Protein AF-A0A830FRR2-F1 (afdb_monomer_lite)

Radius of gyration: 18.38 Å; chains: 1; bounding box: 42×31×50 Å

Foldseek 3Di:
DVVPQAAEEEFEELVCLVDPNVVVVVVCVVVVVHNHYFYDPNNVLSNVLCVPDNKDFAAQPDDPVVCVVVQWDDDRRITDRNVSVVVSVVDDDPDDDCLVVLLVVLLPRPAYAYEAEFFDDRVPSQLVSQVVVQHHQHYDYHYPADPDPPGPRRDDPCPSRVRHDHPDDDD

pLDDT: mean 77.35, std 15.7, range [27.44, 94.94]

Sequence (171 aa):
MQDADATIYLTCTSNMISSGQREVVAYLVREGYVDVLITTAGMLAEDVIKTAKPFKTGELDADEAALREQGINRLENLFVPSDRYVWLGAIPLGLLHDFDSLIEDGMLADTIGLIAIGGGVPRHPPFMTNLFRGGADYIISISTGMEGDGSLSGAPRTRQYRGGKPKTMNG

InterPro domains:
  IPR002773 Deoxyhypusine synthase [PF01916] (2-87)
  IPR002773 Deoxyhypusine synthase [PF01916] (94-157)
  IPR002773 Deoxyhypusine synthase [PTHR11703] (4-86)
  IPR029035 DHS-like NAD/FAD-binding domain superfamily [SSF52467] (4-160)
  IPR036982 Deoxyhypusine synthase superfamily [G3DSA:3.40.910.10] (1-91)
  IPR036982 Deoxyhypusine synthase superfamily [G3DSA:3.40.910.10] (92-169)

Secondary structure (DSSP, 8-state):
-GGG-EEEEEEE-THHHHTTTHHHHHHHHHTTS-SEEEE-HHHHHHHHHHHHS--EE--TT--HHHHHHTTEEEETTEEEETHHHHHHHTS-----S-HHHHHHHHHH-SEEEEEEES-SGGGHHHHHHTGGGTS-SEEEEE--PPTTSS-TTT--TTTTTTTS-------

Organism: Haloarcula argentinensis (NCBI:txid43776)

Structure (mmCIF, N/CA/C/O backbone):
data_AF-A0A830FRR2-F1
#
_entry.id   AF-A0A830FRR2-F1
#
loop_
_atom_site.group_PDB
_atom_site.id
_atom_site.type_symbol
_atom_site.label_atom_id
_atom_site.label_alt_id
_atom_site.label_comp_id
_atom_site.label_asym_id
_atom_site.label_entity_id
_atom_site.label_seq_id
_atom_site.pdbx_PDB_ins_code
_atom_site.Cartn_x
_atom_site.Cartn_y
_atom_site.Cartn_z
_atom_site.occupancy
_atom_site.B_iso_or_equiv
_atom_site.auth_seq_id
_atom_site.auth_comp_id
_atom_site.auth_asym_id
_atom_site.auth_atom_id
_atom_site.pdbx_PDB_model_num
ATOM 1 N N . MET A 1 1 ? -14.778 -8.253 15.202 1.00 49.69 1 MET A N 1
ATOM 2 C CA . MET A 1 1 ? -14.334 -6.860 14.953 1.00 49.69 1 MET A CA 1
ATOM 3 C C . MET A 1 1 ? -15.474 -6.021 14.385 1.00 49.69 1 MET A C 1
ATOM 5 O O . MET A 1 1 ? -15.674 -4.942 14.910 1.00 49.69 1 MET A O 1
ATOM 9 N N . GLN A 1 2 ? -16.266 -6.527 13.425 1.00 52.91 2 GLN A N 1
ATOM 10 C CA . GLN A 1 2 ? -17.482 -5.843 12.937 1.00 52.91 2 GLN A CA 1
ATOM 11 C C . GLN A 1 2 ? -18.641 -5.780 13.954 1.00 52.91 2 GLN A C 1
ATOM 13 O O . GLN A 1 2 ? -19.465 -4.882 13.870 1.00 52.91 2 GLN A O 1
ATOM 18 N N . ASP A 1 3 ? -18.673 -6.656 14.964 1.00 52.84 3 ASP A N 1
ATOM 19 C CA . ASP A 1 3 ? -19.738 -6.662 15.989 1.00 52.84 3 ASP A CA 1
ATOM 20 C C . ASP A 1 3 ? -19.687 -5.486 16.992 1.00 52.84 3 ASP A C 1
ATOM 22 O O . ASP A 1 3 ? -20.476 -5.455 17.932 1.00 52.84 3 ASP A O 1
ATOM 26 N N . ALA A 1 4 ? -18.744 -4.547 16.844 1.00 59.88 4 ALA A N 1
ATOM 27 C CA . ALA A 1 4 ? -18.478 -3.487 17.823 1.00 59.88 4 ALA A CA 1
ATOM 28 C C . ALA A 1 4 ? -18.801 -2.058 17.344 1.00 59.88 4 ALA A C 1
ATOM 30 O O . ALA A 1 4 ? -18.435 -1.128 18.053 1.00 59.88 4 ALA A O 1
ATOM 31 N N . ASP A 1 5 ? -19.449 -1.879 16.184 1.00 76.81 5 ASP A N 1
ATOM 32 C CA . ASP A 1 5 ? -19.677 -0.551 15.572 1.00 76.81 5 ASP A CA 1
ATOM 33 C C . ASP A 1 5 ? -18.381 0.287 15.536 1.00 76.81 5 ASP A C 1
ATOM 35 O O . ASP A 1 5 ? -18.266 1.376 16.099 1.00 76.81 5 ASP A O 1
ATOM 39 N N . ALA A 1 6 ? -17.328 -0.323 14.983 1.00 84.31 6 ALA A N 1
ATOM 40 C CA . ALA A 1 6 ? -15.984 0.234 14.980 1.00 84.31 6 ALA A CA 1
ATOM 41 C C . ALA A 1 6 ? -15.591 0.706 13.584 1.00 84.31 6 ALA A C 1
ATOM 43 O O . ALA A 1 6 ? -15.690 -0.064 12.632 1.00 84.31 6 ALA A O 1
ATOM 44 N N . THR A 1 7 ? -15.051 1.920 13.496 1.00 87.81 7 THR A N 1
ATOM 45 C CA . THR A 1 7 ? -14.428 2.454 12.285 1.00 87.81 7 THR A CA 1
ATOM 46 C C . THR A 1 7 ? -13.031 1.860 12.119 1.00 87.81 7 THR A C 1
ATOM 48 O O . THR A 1 7 ? -12.152 2.009 12.977 1.00 87.81 7 THR A O 1
ATOM 51 N N . ILE A 1 8 ? -12.812 1.170 11.005 1.00 89.62 8 ILE A N 1
ATOM 52 C CA . ILE A 1 8 ? -11.592 0.440 10.687 1.00 89.62 8 ILE A CA 1
ATOM 53 C C . ILE A 1 8 ? -10.728 1.240 9.712 1.00 89.62 8 ILE A C 1
ATOM 55 O O . ILE A 1 8 ? -11.049 1.419 8.537 1.00 89.62 8 ILE A O 1
ATOM 59 N N . TYR A 1 9 ? -9.565 1.653 10.209 1.00 90.38 9 TYR A N 1
ATOM 60 C CA . TYR A 1 9 ? -8.501 2.281 9.440 1.00 90.38 9 TYR A CA 1
ATOM 61 C C . TYR A 1 9 ? -7.523 1.214 8.950 1.00 90.38 9 TYR A C 1
ATOM 63 O O . TYR A 1 9 ? -6.876 0.539 9.755 1.00 90.38 9 TYR A O 1
ATOM 71 N N . LEU A 1 10 ? -7.341 1.110 7.636 1.00 91.69 10 LEU A N 1
ATOM 72 C CA . LEU A 1 10 ? -6.240 0.375 7.024 1.00 91.69 10 LEU A CA 1
ATOM 73 C C . LEU A 1 10 ? -5.191 1.362 6.522 1.00 91.69 10 LEU A C 1
ATOM 75 O O . LEU A 1 10 ? -5.477 2.252 5.723 1.00 91.69 10 LEU A O 1
ATOM 79 N N . THR A 1 11 ? -3.948 1.173 6.954 1.00 91.56 11 THR A N 1
ATOM 80 C CA . THR A 1 11 ? -2.808 1.918 6.423 1.00 91.56 11 THR A CA 1
ATOM 81 C C . THR A 1 11 ? -1.779 0.974 5.842 1.00 91.56 11 THR A C 1
ATOM 83 O O . THR A 1 11 ? -1.409 -0.019 6.471 1.00 91.56 11 THR A O 1
ATOM 86 N N . CYS A 1 12 ? -1.318 1.265 4.629 1.00 90.75 12 CYS A N 1
ATOM 87 C CA . CYS A 1 12 ? -0.326 0.432 3.962 1.00 90.75 12 CYS A CA 1
ATOM 88 C C . CYS A 1 12 ? 0.608 1.225 3.050 1.00 90.75 12 CYS A C 1
ATOM 90 O O . CYS A 1 12 ? 0.231 2.238 2.458 1.00 90.75 12 CYS A O 1
ATOM 92 N N . THR A 1 13 ? 1.848 0.755 2.933 1.00 91.00 13 THR A N 1
ATOM 93 C CA . THR A 1 13 ? 2.855 1.287 2.006 1.00 91.00 13 THR A CA 1
ATOM 94 C C . THR A 1 13 ? 2.641 0.785 0.572 1.00 91.00 13 THR A C 1
ATOM 96 O O . THR A 1 13 ? 2.042 -0.268 0.357 1.00 91.00 13 THR A O 1
ATOM 99 N N . SER A 1 14 ? 3.156 1.520 -0.424 1.00 86.31 14 SER A N 1
ATOM 100 C CA . SER A 1 14 ? 2.944 1.224 -1.856 1.00 86.31 14 SER A CA 1
ATOM 101 C C . SER A 1 14 ? 3.385 -0.168 -2.291 1.00 86.31 14 SER A C 1
ATOM 103 O O . SER A 1 14 ? 2.718 -0.784 -3.119 1.00 86.31 14 SER A O 1
ATOM 105 N N . ASN A 1 15 ? 4.433 -0.713 -1.671 1.00 87.38 15 ASN A N 1
ATOM 106 C CA . ASN A 1 15 ? 4.916 -2.067 -1.943 1.00 87.38 15 ASN A CA 1
ATOM 107 C C . ASN A 1 15 ? 3.860 -3.168 -1.704 1.00 87.38 15 ASN A C 1
ATOM 109 O O . ASN A 1 15 ? 3.980 -4.253 -2.274 1.00 87.38 15 ASN A O 1
ATOM 113 N N . MET A 1 16 ? 2.807 -2.919 -0.915 1.00 90.31 16 MET A N 1
ATOM 114 C CA . MET A 1 16 ? 1.687 -3.861 -0.776 1.00 90.31 16 MET A CA 1
ATOM 115 C C . MET A 1 16 ? 0.904 -4.017 -2.085 1.00 90.31 16 MET A C 1
ATOM 117 O O . MET A 1 16 ? 0.488 -5.125 -2.412 1.00 90.31 16 MET A O 1
ATOM 121 N N . ILE A 1 17 ? 0.776 -2.947 -2.875 1.00 88.06 17 ILE A N 1
ATOM 122 C CA . ILE A 1 17 ? 0.162 -3.019 -4.203 1.00 88.06 17 ILE A CA 1
ATOM 123 C C . ILE A 1 17 ? 1.158 -3.432 -5.267 1.00 88.06 17 ILE A C 1
ATOM 125 O O . ILE A 1 17 ? 0.763 -4.161 -6.172 1.00 88.06 17 ILE A O 1
ATOM 129 N N . SER A 1 18 ? 2.434 -3.043 -5.172 1.00 83.50 18 SER A N 1
ATOM 130 C CA . SER A 1 18 ? 3.464 -3.532 -6.100 1.00 83.50 18 SER A CA 1
ATOM 131 C C . SER A 1 18 ? 3.552 -5.059 -6.053 1.00 83.50 18 SER A C 1
ATOM 133 O O . SER A 1 18 ? 3.595 -5.712 -7.098 1.00 83.50 18 SER A O 1
ATOM 135 N N . SER A 1 19 ? 3.508 -5.629 -4.847 1.00 82.69 19 SER A N 1
ATOM 136 C CA . SER A 1 19 ? 3.523 -7.073 -4.596 1.00 82.69 19 SER A CA 1
ATOM 137 C C . SER A 1 19 ? 2.162 -7.745 -4.857 1.00 82.69 19 SER A C 1
ATOM 139 O O . SER A 1 19 ? 1.242 -7.149 -5.417 1.00 82.69 19 SER A O 1
ATOM 141 N N . GLY A 1 20 ? 2.040 -9.022 -4.485 1.00 81.62 20 GLY A N 1
ATOM 142 C CA . GLY A 1 20 ? 0.816 -9.818 -4.639 1.00 81.62 20 GLY A CA 1
ATOM 143 C C . GLY A 1 20 ? -0.232 -9.617 -3.539 1.00 81.62 20 GLY A C 1
ATOM 144 O O . GLY A 1 20 ? -1.117 -10.452 -3.408 1.00 81.62 20 GLY A O 1
ATOM 145 N N . GLN A 1 21 ? -0.117 -8.572 -2.709 1.00 91.12 21 GLN A N 1
ATOM 146 C CA . GLN A 1 21 ? -1.101 -8.279 -1.653 1.00 91.12 21 GLN A CA 1
ATOM 147 C C . GLN A 1 21 ? -2.220 -7.340 -2.127 1.00 91.12 21 GLN A C 1
ATOM 149 O O . GLN A 1 21 ? -3.166 -7.080 -1.382 1.00 91.12 21 GLN A O 1
ATOM 154 N N . ARG A 1 22 ? -2.148 -6.859 -3.375 1.00 91.31 22 ARG A N 1
ATOM 155 C CA . ARG A 1 22 ? -3.143 -5.968 -3.980 1.00 91.31 22 ARG A CA 1
ATOM 156 C C . ARG A 1 22 ? -4.558 -6.521 -3.879 1.00 91.31 22 ARG A C 1
ATOM 158 O O . ARG A 1 22 ? -5.468 -5.806 -3.482 1.00 91.31 22 ARG A O 1
ATOM 165 N N . GLU A 1 23 ? -4.736 -7.786 -4.217 1.00 91.88 23 GLU A N 1
ATOM 166 C CA . GLU A 1 23 ? -6.035 -8.445 -4.284 1.00 91.88 23 GLU A CA 1
ATOM 167 C C . GLU A 1 23 ? -6.646 -8.623 -2.889 1.00 91.88 23 GLU A C 1
ATOM 169 O O . GLU A 1 23 ? -7.862 -8.535 -2.739 1.00 91.88 23 GLU A O 1
ATOM 174 N N . VAL A 1 24 ? -5.812 -8.791 -1.857 1.00 93.69 24 VAL A N 1
ATOM 175 C CA . VAL A 1 24 ? -6.258 -8.832 -0.457 1.00 93.69 24 VAL A CA 1
ATOM 176 C C . VAL A 1 24 ? -6.768 -7.461 -0.027 1.00 93.69 24 VAL A C 1
ATOM 178 O O . VAL A 1 24 ? -7.862 -7.359 0.520 1.00 93.69 24 VAL A O 1
ATOM 181 N N . VAL A 1 25 ? -6.012 -6.396 -0.311 1.00 92.94 25 VAL A N 1
ATOM 182 C CA . VAL A 1 25 ? -6.433 -5.023 0.007 1.00 92.94 25 VAL A CA 1
ATOM 183 C C . VAL A 1 25 ? -7.714 -4.662 -0.749 1.00 92.94 25 VAL A C 1
ATOM 185 O O . VAL A 1 25 ? -8.661 -4.168 -0.141 1.00 92.94 25 VAL A O 1
ATOM 188 N N . ALA A 1 26 ? -7.782 -4.972 -2.046 1.00 91.50 26 ALA A N 1
ATOM 189 C CA . ALA A 1 26 ? -8.970 -4.743 -2.862 1.00 91.50 26 ALA A CA 1
ATOM 190 C C . ALA A 1 26 ? -10.191 -5.502 -2.324 1.00 91.50 26 ALA A C 1
ATOM 192 O O . ALA A 1 26 ? -11.278 -4.936 -2.270 1.00 91.50 26 ALA A O 1
ATOM 193 N N . TYR A 1 27 ? -10.015 -6.752 -1.885 1.00 94.69 27 TYR A N 1
ATOM 194 C CA . TYR A 1 27 ? -11.076 -7.531 -1.250 1.00 94.69 27 TYR A CA 1
ATOM 195 C C . TYR A 1 27 ? -11.565 -6.872 0.046 1.00 94.69 27 TYR A C 1
ATOM 197 O O . TYR A 1 27 ? -12.763 -6.666 0.208 1.00 94.69 27 TYR A O 1
ATOM 205 N N . LEU A 1 28 ? -10.650 -6.484 0.941 1.00 93.50 28 LEU A N 1
ATOM 206 C CA . LEU A 1 28 ? -11.005 -5.851 2.214 1.00 93.50 28 LEU A CA 1
ATOM 207 C C . LEU A 1 28 ? -11.813 -4.562 2.020 1.00 93.50 28 LEU A C 1
ATOM 209 O O . LEU A 1 28 ? -12.800 -4.349 2.719 1.00 93.50 28 LEU A O 1
ATOM 213 N N . VAL A 1 29 ? -11.416 -3.734 1.052 1.00 91.88 29 VAL A N 1
ATOM 214 C CA . VAL A 1 29 ? -12.133 -2.499 0.712 1.00 91.88 29 VAL A CA 1
ATOM 215 C C . VAL A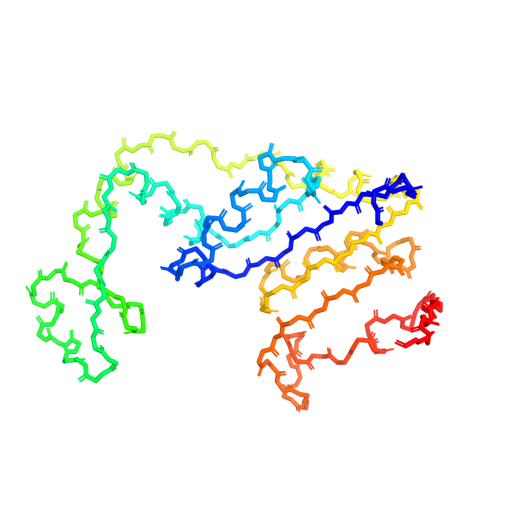 1 29 ? -13.486 -2.813 0.072 1.00 91.88 29 VAL A C 1
ATOM 217 O O . VAL A 1 29 ? -14.505 -2.271 0.488 1.00 91.88 29 VAL A O 1
ATOM 220 N N . ARG A 1 30 ? -13.523 -3.711 -0.920 1.00 92.12 30 ARG A N 1
ATOM 221 C CA . ARG A 1 30 ? -14.745 -4.024 -1.677 1.00 92.12 30 ARG A CA 1
ATOM 222 C C . ARG A 1 30 ? -15.845 -4.627 -0.806 1.00 92.12 30 ARG A C 1
ATOM 224 O O . ARG A 1 30 ? -17.013 -4.333 -1.030 1.00 92.12 30 ARG A O 1
ATOM 231 N N . GLU A 1 31 ? -15.477 -5.465 0.157 1.00 94.94 31 GLU A N 1
ATOM 232 C CA . GLU A 1 31 ? -16.428 -6.114 1.066 1.00 94.94 31 GLU A CA 1
ATOM 233 C C . GLU A 1 31 ? -16.784 -5.255 2.295 1.00 94.94 31 GLU A C 1
ATOM 235 O O . GLU A 1 31 ? -17.519 -5.717 3.165 1.00 94.94 31 GLU A O 1
ATOM 240 N N . GLY A 1 32 ? -16.272 -4.022 2.398 1.00 89.88 32 GLY A N 1
ATOM 241 C CA . GLY A 1 32 ? -16.581 -3.128 3.520 1.00 89.88 32 GLY A CA 1
ATOM 242 C C . GLY A 1 32 ? -15.967 -3.569 4.853 1.00 89.88 32 GLY A C 1
ATOM 243 O O . GLY A 1 32 ? -16.529 -3.316 5.914 1.00 89.88 32 GLY A O 1
ATOM 244 N N . TYR A 1 33 ? -14.819 -4.256 4.824 1.00 91.50 33 TYR A N 1
ATOM 245 C CA . TYR A 1 33 ? -14.044 -4.556 6.037 1.00 91.50 33 TYR A CA 1
ATOM 246 C C . TYR A 1 33 ? -13.149 -3.387 6.477 1.00 91.50 33 TYR A C 1
ATOM 248 O O . TYR A 1 33 ? -12.556 -3.445 7.554 1.00 91.50 33 TYR A O 1
ATOM 256 N N . VAL A 1 34 ? -13.008 -2.368 5.629 1.00 91.25 34 VAL A N 1
ATOM 257 C CA . VAL A 1 34 ? -12.196 -1.170 5.847 1.00 91.25 34 VAL A CA 1
ATOM 258 C C . VAL A 1 34 ? -13.050 0.045 5.525 1.00 91.25 34 VAL A C 1
ATOM 260 O O . VAL A 1 34 ? -13.538 0.160 4.403 1.00 91.25 34 VAL A O 1
ATOM 263 N N . ASP A 1 35 ? -13.169 0.957 6.485 1.00 88.56 35 ASP A N 1
ATOM 264 C CA . ASP A 1 35 ? -13.907 2.212 6.323 1.00 88.56 35 ASP A CA 1
ATOM 265 C C . ASP A 1 35 ? -13.001 3.315 5.773 1.00 88.56 35 ASP A C 1
ATOM 267 O O . ASP A 1 35 ? -13.417 4.139 4.962 1.00 88.56 35 ASP A O 1
ATOM 271 N N . VAL A 1 36 ? -11.729 3.310 6.185 1.00 88.12 36 VAL A N 1
ATOM 272 C CA . VAL A 1 36 ? -10.757 4.338 5.815 1.00 88.12 36 VAL A CA 1
ATOM 273 C C . VAL A 1 36 ? -9.450 3.705 5.349 1.00 88.12 36 VAL A C 1
ATOM 275 O O . VAL A 1 36 ? -8.805 2.963 6.091 1.00 88.12 36 VAL A O 1
ATOM 278 N N . LEU A 1 37 ? -9.012 4.050 4.136 1.00 88.31 37 LEU A N 1
ATOM 279 C CA . LEU A 1 37 ? -7.735 3.619 3.567 1.00 88.31 37 LEU A CA 1
ATOM 280 C C . LEU A 1 37 ? -6.766 4.799 3.449 1.00 88.31 37 LEU A C 1
ATOM 282 O O . LEU A 1 37 ? -7.022 5.754 2.721 1.00 88.31 37 LEU A O 1
ATOM 286 N N . ILE A 1 38 ? -5.616 4.708 4.117 1.00 88.12 38 ILE A N 1
ATOM 287 C CA . ILE A 1 38 ? -4.555 5.722 4.048 1.00 88.12 38 ILE A CA 1
ATOM 288 C C . ILE A 1 38 ? -3.303 5.083 3.457 1.00 88.12 38 ILE A C 1
ATOM 290 O O . ILE A 1 38 ? -2.783 4.088 3.963 1.00 88.12 38 ILE A O 1
ATOM 294 N N . THR A 1 39 ? -2.782 5.664 2.382 1.00 88.75 39 THR A N 1
ATOM 295 C CA . THR A 1 39 ? -1.620 5.122 1.674 1.00 88.75 39 THR A CA 1
ATOM 296 C C . THR A 1 39 ? -0.782 6.219 1.012 1.00 88.75 39 THR A C 1
ATOM 298 O O . THR A 1 39 ? -1.063 7.406 1.159 1.00 88.75 39 THR A O 1
ATOM 301 N N . THR A 1 40 ? 0.302 5.842 0.332 1.00 85.50 40 THR A N 1
ATOM 302 C CA . THR A 1 40 ? 1.135 6.756 -0.455 1.00 85.50 40 THR A CA 1
ATOM 303 C C . THR A 1 40 ? 0.630 6.861 -1.892 1.00 85.50 40 THR A C 1
ATOM 305 O O . THR A 1 40 ? 0.003 5.944 -2.416 1.00 85.50 40 THR A O 1
ATOM 308 N N . ALA A 1 41 ? 0.981 7.948 -2.585 1.00 81.56 41 ALA A N 1
ATOM 309 C CA . ALA A 1 41 ? 0.614 8.142 -3.992 1.00 81.56 41 ALA A CA 1
ATOM 310 C C . ALA A 1 41 ? 1.056 6.981 -4.909 1.00 81.56 41 ALA A C 1
ATOM 312 O O . ALA A 1 41 ? 0.372 6.671 -5.882 1.00 81.56 41 ALA A O 1
ATOM 313 N N . GLY A 1 42 ? 2.165 6.305 -4.576 1.00 79.19 42 GLY A N 1
ATOM 314 C CA . GLY A 1 42 ? 2.648 5.138 -5.319 1.00 79.19 42 GLY A CA 1
ATOM 315 C C . GLY A 1 42 ? 1.642 3.986 -5.346 1.00 79.19 42 GLY A C 1
ATOM 316 O O . GLY A 1 42 ? 1.436 3.393 -6.396 1.00 79.19 42 GLY A O 1
ATOM 317 N N . MET A 1 43 ? 0.947 3.723 -4.232 1.00 85.94 43 MET A N 1
ATOM 318 C CA . MET A 1 43 ? -0.083 2.682 -4.168 1.00 85.94 43 MET A CA 1
ATOM 319 C C . MET A 1 43 ? -1.201 2.941 -5.180 1.00 85.94 43 MET A C 1
ATOM 321 O O . MET A 1 43 ? -1.566 2.043 -5.933 1.00 85.94 43 MET A O 1
ATOM 325 N N . LEU A 1 44 ? -1.717 4.170 -5.214 1.00 83.31 44 LEU A N 1
ATOM 326 C CA . LEU A 1 44 ? -2.790 4.537 -6.130 1.00 83.31 44 LEU A CA 1
ATOM 327 C C . LEU A 1 44 ? -2.330 4.470 -7.590 1.00 83.31 44 LEU A C 1
ATOM 329 O O . LEU A 1 44 ? -3.012 3.887 -8.428 1.00 83.31 44 LEU A O 1
ATOM 333 N N . ALA A 1 45 ? -1.160 5.039 -7.891 1.00 81.94 45 ALA A N 1
ATOM 334 C CA . ALA A 1 45 ? -0.593 5.018 -9.234 1.00 81.94 45 ALA A CA 1
ATOM 335 C C . ALA A 1 45 ? -0.428 3.583 -9.754 1.00 81.94 45 ALA A C 1
ATOM 337 O O . ALA A 1 45 ? -0.830 3.268 -10.874 1.00 81.94 45 ALA A O 1
ATOM 338 N N . GLU A 1 46 ? 0.141 2.699 -8.937 1.00 86.75 46 GLU A N 1
ATOM 339 C CA . GLU A 1 46 ? 0.387 1.312 -9.316 1.00 86.75 46 GLU A CA 1
ATOM 340 C C . GLU A 1 46 ? -0.893 0.481 -9.397 1.00 86.75 46 GLU A C 1
ATOM 342 O O . GLU A 1 46 ? -1.006 -0.342 -10.305 1.00 86.75 46 GLU A O 1
ATOM 347 N N . ASP A 1 47 ? -1.869 0.708 -8.511 1.00 88.88 47 ASP A N 1
ATOM 348 C CA . ASP A 1 47 ? -3.170 0.041 -8.592 1.00 88.88 47 ASP A CA 1
ATOM 349 C C . ASP A 1 47 ? -3.871 0.384 -9.911 1.00 88.88 47 ASP A C 1
ATOM 351 O O . ASP A 1 47 ? -4.242 -0.518 -10.667 1.00 88.88 47 ASP A O 1
ATOM 355 N N . VAL A 1 48 ? -3.944 1.679 -10.243 1.00 86.50 48 VAL A N 1
ATOM 356 C CA . VAL A 1 48 ? -4.535 2.167 -11.496 1.00 86.50 48 VAL A CA 1
ATOM 357 C C . VAL A 1 48 ? -3.797 1.584 -12.698 1.00 86.50 48 VAL A C 1
ATOM 359 O O . VAL A 1 48 ? -4.439 1.045 -13.599 1.00 86.50 48 VAL A O 1
ATOM 362 N N . ILE A 1 49 ? -2.460 1.600 -12.714 1.00 86.31 49 ILE A N 1
ATOM 363 C CA . ILE A 1 49 ? -1.680 0.998 -13.806 1.00 86.31 49 ILE A CA 1
ATOM 364 C C . ILE A 1 49 ? -2.000 -0.491 -13.959 1.00 86.31 49 ILE A C 1
ATOM 366 O O . ILE A 1 49 ? -2.236 -0.956 -15.077 1.00 86.31 49 ILE A O 1
ATOM 370 N N . LYS A 1 50 ? -2.040 -1.246 -12.858 1.00 89.50 50 LYS A N 1
ATOM 371 C CA . LYS A 1 50 ? -2.285 -2.692 -12.883 1.00 89.50 50 LYS A CA 1
ATOM 372 C C . LYS A 1 50 ? -3.706 -3.069 -13.313 1.00 89.50 50 LYS A C 1
ATOM 374 O O . LYS A 1 50 ? -3.939 -4.243 -13.596 1.00 89.50 50 LYS A O 1
ATOM 379 N N . THR A 1 51 ? -4.651 -2.127 -13.400 1.00 88.00 51 THR A N 1
ATOM 380 C CA . THR A 1 51 ? -5.956 -2.383 -14.047 1.00 88.00 51 THR A CA 1
ATOM 381 C C . THR A 1 51 ? -5.837 -2.587 -15.561 1.00 88.00 51 THR A C 1
ATOM 383 O O . THR A 1 51 ? -6.662 -3.282 -16.146 1.00 88.00 51 THR A O 1
ATOM 386 N N . ALA A 1 52 ? -4.801 -2.023 -16.194 1.00 87.94 52 ALA A N 1
ATOM 387 C CA . ALA A 1 52 ? -4.638 -2.031 -17.648 1.00 87.94 52 ALA A CA 1
ATOM 388 C C . ALA A 1 52 ? -3.349 -2.716 -18.124 1.00 87.94 52 ALA A C 1
ATOM 390 O O . ALA A 1 52 ? -3.313 -3.291 -19.212 1.00 87.94 52 ALA A O 1
ATOM 391 N N . LYS A 1 53 ? -2.266 -2.637 -17.342 1.00 88.94 53 LYS A N 1
ATOM 392 C CA . LYS A 1 53 ? -0.929 -3.100 -17.732 1.00 88.94 53 LYS A CA 1
ATOM 393 C C . LYS A 1 53 ? -0.268 -3.874 -16.581 1.00 88.94 53 LYS A C 1
ATOM 395 O O . LYS A 1 53 ? 0.047 -3.277 -15.552 1.00 88.94 53 LYS A O 1
ATOM 400 N N . PRO A 1 54 ? 0.016 -5.181 -16.738 1.00 88.12 54 PRO A N 1
ATOM 401 C CA . PRO A 1 54 ? 0.590 -5.991 -15.665 1.00 88.12 54 PRO A CA 1
ATOM 402 C C . PRO A 1 54 ? 2.048 -5.617 -15.376 1.00 88.12 54 PRO A C 1
ATOM 404 O O . PRO A 1 54 ? 2.780 -5.160 -16.262 1.00 88.12 54 PRO A O 1
ATOM 407 N N . PHE A 1 55 ? 2.496 -5.855 -14.144 1.00 90.12 55 PHE A N 1
ATOM 408 C CA . PHE A 1 55 ? 3.919 -5.824 -13.780 1.00 90.12 55 PHE A CA 1
ATOM 409 C C . PHE A 1 55 ? 4.529 -7.204 -14.019 1.00 90.12 55 PHE A C 1
ATOM 411 O O . PHE A 1 55 ? 3.806 -8.200 -14.055 1.00 90.12 55 PHE A O 1
ATOM 418 N N . LYS A 1 56 ? 5.846 -7.268 -14.217 1.00 88.56 56 LYS A N 1
ATOM 419 C CA . LYS A 1 56 ? 6.549 -8.537 -14.428 1.00 88.56 56 LYS A CA 1
ATOM 420 C C . LYS A 1 56 ? 7.448 -8.839 -13.240 1.00 88.56 56 LYS A C 1
ATOM 422 O O . LYS A 1 56 ? 8.083 -7.931 -12.718 1.00 88.56 56 LYS A O 1
ATOM 427 N N . THR A 1 57 ? 7.522 -10.102 -12.843 1.00 90.75 57 THR A N 1
ATOM 428 C CA . THR A 1 57 ? 8.554 -10.562 -11.910 1.00 90.75 57 THR A CA 1
ATOM 429 C C . THR A 1 57 ? 9.920 -10.466 -12.582 1.00 90.75 57 THR A C 1
ATOM 431 O O . THR A 1 57 ? 10.059 -10.789 -13.762 1.00 90.75 57 THR A O 1
ATOM 434 N N . GLY A 1 58 ? 10.898 -9.992 -11.826 1.00 87.94 58 GLY A N 1
ATOM 435 C CA . GLY A 1 58 ? 12.290 -9.842 -12.210 1.00 87.94 58 GLY A CA 1
ATOM 436 C C . GLY A 1 58 ? 13.222 -10.370 -11.123 1.00 87.94 58 GLY A C 1
ATOM 437 O O . GLY A 1 58 ? 12.808 -11.113 -10.231 1.00 87.94 58 GLY A O 1
ATOM 438 N N . GLU A 1 59 ? 14.482 -9.964 -11.202 1.00 87.19 59 GLU A N 1
ATOM 439 C CA . GLU A 1 59 ? 15.565 -10.428 -10.332 1.00 87.19 59 GLU A CA 1
ATOM 440 C C . GLU A 1 59 ? 16.051 -9.297 -9.414 1.00 87.19 59 GLU A C 1
ATOM 442 O O . GLU A 1 59 ? 15.978 -8.114 -9.761 1.00 87.19 59 GLU A O 1
ATOM 447 N N . LEU A 1 60 ? 16.522 -9.658 -8.216 1.00 85.56 60 LEU A N 1
ATOM 448 C CA . LEU A 1 60 ? 16.977 -8.694 -7.205 1.00 85.56 60 LEU A CA 1
ATOM 449 C C . LEU A 1 60 ? 18.344 -8.084 -7.537 1.00 85.56 60 LEU A C 1
ATOM 451 O O . LEU A 1 60 ? 18.624 -6.956 -7.135 1.00 85.56 60 LEU A O 1
ATOM 455 N N . ASP A 1 61 ? 19.178 -8.819 -8.261 1.00 89.75 61 ASP A N 1
ATOM 456 C CA . ASP A 1 61 ? 20.545 -8.477 -8.658 1.00 89.75 61 ASP A CA 1
ATOM 457 C C . ASP A 1 61 ? 20.649 -8.025 -10.123 1.00 89.75 61 ASP A C 1
ATOM 459 O O . ASP A 1 61 ? 21.746 -7.909 -10.667 1.00 89.75 61 ASP A O 1
ATOM 463 N N . ALA A 1 62 ? 19.512 -7.722 -10.756 1.00 87.75 62 ALA A N 1
ATOM 464 C CA . ALA A 1 62 ? 19.474 -7.225 -12.123 1.00 87.75 62 ALA A CA 1
ATOM 465 C C . ALA A 1 62 ? 20.230 -5.893 -12.283 1.00 87.75 62 ALA A C 1
ATOM 467 O O . ALA A 1 62 ? 20.099 -4.983 -11.459 1.00 87.75 62 ALA A O 1
ATOM 468 N N . ASP A 1 63 ? 20.971 -5.767 -13.388 1.00 90.81 63 ASP A N 1
ATOM 469 C CA . ASP A 1 63 ? 21.750 -4.571 -13.720 1.00 90.81 63 ASP A CA 1
ATOM 470 C C . ASP A 1 63 ? 20.836 -3.369 -14.004 1.00 90.81 63 ASP A C 1
ATOM 472 O O . ASP A 1 63 ? 20.132 -3.296 -15.015 1.00 90.81 63 ASP A O 1
ATOM 476 N N . GLU A 1 64 ? 20.868 -2.397 -13.097 1.00 82.50 64 GLU A N 1
ATOM 477 C CA . GLU A 1 64 ? 20.041 -1.198 -13.157 1.00 82.50 64 GLU A CA 1
ATOM 478 C C . GLU A 1 64 ? 20.384 -0.290 -14.346 1.00 82.50 64 GLU A C 1
ATOM 480 O O . GLU A 1 64 ? 19.483 0.332 -14.915 1.00 82.50 64 GLU A O 1
ATOM 485 N N . ALA A 1 65 ? 21.652 -0.236 -14.769 1.00 87.38 65 ALA A N 1
ATOM 486 C CA . ALA A 1 65 ? 22.057 0.565 -15.921 1.00 87.38 65 ALA A CA 1
ATOM 487 C C . ALA A 1 65 ? 21.473 -0.020 -17.213 1.00 87.38 65 ALA A C 1
ATOM 489 O O . ALA A 1 65 ? 20.845 0.702 -17.990 1.00 87.38 65 ALA A O 1
ATOM 490 N N . ALA A 1 66 ? 21.584 -1.339 -17.387 1.00 91.50 66 ALA A N 1
ATOM 491 C CA . ALA A 1 66 ? 21.008 -2.039 -18.531 1.00 91.50 66 ALA A CA 1
ATOM 492 C C . ALA A 1 66 ? 19.471 -1.935 -18.563 1.00 91.50 66 ALA A C 1
ATOM 494 O O . ALA A 1 66 ? 18.881 -1.686 -19.617 1.00 91.50 66 ALA A O 1
ATOM 495 N N . LEU A 1 67 ? 18.801 -2.075 -17.411 1.00 86.75 67 LEU A N 1
ATOM 496 C CA . LEU A 1 67 ? 17.346 -1.893 -17.313 1.00 86.75 67 LEU A CA 1
ATOM 497 C C . LEU A 1 67 ? 16.927 -0.467 -17.687 1.00 86.75 67 LEU A C 1
ATOM 499 O O . LEU A 1 67 ? 15.948 -0.277 -18.416 1.00 86.75 67 LEU A O 1
ATOM 503 N N . ARG A 1 68 ? 17.688 0.538 -17.243 1.00 79.19 68 ARG A N 1
ATOM 504 C CA . ARG A 1 68 ? 17.432 1.943 -17.566 1.00 79.19 68 ARG A CA 1
ATOM 505 C C . ARG A 1 68 ? 17.554 2.221 -19.062 1.00 79.19 68 ARG A C 1
ATOM 507 O O . ARG A 1 68 ? 16.696 2.918 -19.601 1.00 79.19 68 ARG A O 1
ATOM 514 N N . GLU A 1 69 ? 18.562 1.667 -19.737 1.00 90.88 69 GLU A N 1
ATOM 515 C CA . GLU A 1 69 ? 18.714 1.779 -21.198 1.00 90.88 69 GLU A CA 1
ATOM 516 C C . GLU A 1 69 ? 17.516 1.189 -21.955 1.00 90.88 69 GLU A C 1
ATOM 518 O O . GLU A 1 69 ? 17.108 1.711 -22.991 1.00 90.88 69 GLU A O 1
ATOM 523 N N . GLN A 1 70 ? 16.896 0.147 -21.401 1.00 90.56 70 GLN A N 1
ATOM 524 C CA . GLN A 1 70 ? 15.697 -0.490 -21.954 1.00 90.56 70 GLN A CA 1
ATOM 525 C C . GLN A 1 70 ? 14.387 0.211 -21.550 1.00 90.56 70 GLN A C 1
ATOM 527 O O . GLN A 1 70 ? 13.306 -0.218 -21.958 1.00 90.56 70 GLN A O 1
ATOM 532 N N . GLY A 1 71 ? 14.450 1.275 -20.742 1.00 85.94 71 GLY A N 1
ATOM 533 C CA . GLY A 1 71 ? 13.266 1.958 -20.221 1.00 85.94 71 GLY A CA 1
ATOM 534 C C . GLY A 1 71 ? 12.457 1.095 -19.248 1.00 85.94 71 GLY A C 1
ATOM 535 O O . GLY A 1 71 ? 11.226 1.153 -19.248 1.00 85.94 71 GLY A O 1
ATOM 536 N N . ILE A 1 72 ? 13.129 0.269 -18.445 1.00 86.69 72 ILE A N 1
ATOM 537 C CA . ILE A 1 72 ? 12.520 -0.596 -17.433 1.00 86.69 72 ILE A CA 1
ATOM 538 C C . ILE A 1 72 ? 12.848 -0.051 -16.043 1.00 86.69 72 ILE A C 1
ATOM 540 O O . ILE A 1 72 ? 14.011 0.076 -15.674 1.00 86.69 72 ILE A O 1
ATOM 544 N N . ASN A 1 73 ? 11.813 0.247 -15.256 1.00 84.44 73 ASN A N 1
ATOM 545 C CA . ASN A 1 73 ? 11.956 0.631 -13.852 1.00 84.44 73 ASN A CA 1
ATOM 546 C C . ASN A 1 73 ? 11.915 -0.625 -12.981 1.00 84.44 73 ASN A C 1
ATOM 548 O O . ASN A 1 73 ? 11.129 -1.537 -13.251 1.00 84.44 73 ASN A O 1
ATOM 552 N N . ARG A 1 74 ? 12.733 -0.669 -11.929 1.00 85.31 74 ARG A N 1
ATOM 553 C CA . ARG A 1 74 ? 12.804 -1.798 -11.000 1.00 85.31 74 ARG A CA 1
ATOM 554 C C . ARG A 1 74 ? 12.256 -1.408 -9.631 1.00 85.31 74 ARG A C 1
ATOM 556 O O . ARG A 1 74 ? 12.671 -0.406 -9.062 1.00 85.31 74 ARG A O 1
ATOM 563 N N . LEU A 1 75 ? 11.343 -2.220 -9.111 1.00 83.06 75 LEU A N 1
ATOM 564 C CA . LEU A 1 75 ? 10.836 -2.165 -7.743 1.00 83.06 75 LEU A CA 1
ATOM 565 C C . LEU A 1 75 ? 11.206 -3.489 -7.075 1.00 83.06 75 LEU A C 1
ATOM 567 O O . LEU A 1 75 ? 10.475 -4.468 -7.202 1.00 83.06 75 LEU A O 1
ATOM 571 N N . GLU A 1 76 ? 12.364 -3.542 -6.422 1.00 84.38 76 GLU A N 1
ATOM 572 C CA . GLU A 1 76 ? 12.931 -4.786 -5.884 1.00 84.38 76 GLU A CA 1
ATOM 573 C C . GLU A 1 76 ? 13.048 -5.880 -6.965 1.00 84.38 76 GLU A C 1
ATOM 575 O O . GLU A 1 76 ? 13.865 -5.767 -7.882 1.00 84.38 76 GLU A O 1
ATOM 580 N N . ASN A 1 77 ? 12.216 -6.922 -6.882 1.00 87.19 77 ASN A N 1
ATOM 581 C CA . ASN A 1 77 ? 12.121 -8.034 -7.826 1.00 87.19 77 ASN A CA 1
ATOM 582 C C . ASN A 1 77 ? 10.961 -7.871 -8.826 1.00 87.19 77 ASN A C 1
ATOM 584 O O . ASN A 1 77 ? 10.453 -8.858 -9.360 1.00 87.19 77 ASN A O 1
ATOM 588 N N . LEU A 1 78 ? 10.496 -6.646 -9.062 1.00 86.62 78 LEU A N 1
ATOM 589 C CA . LEU A 1 78 ? 9.4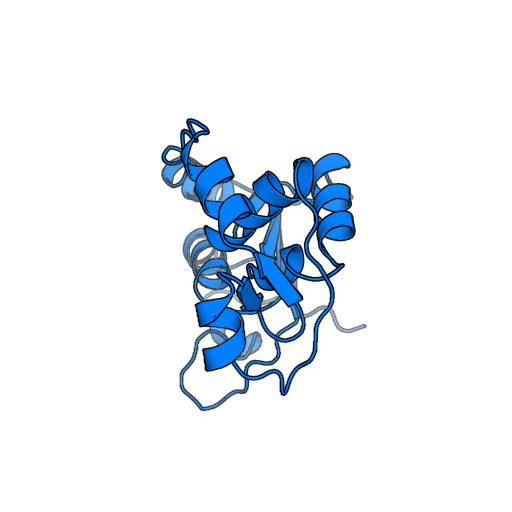57 -6.334 -10.039 1.00 86.62 78 LEU A CA 1
ATOM 590 C C . LEU A 1 78 ? 9.990 -5.381 -11.097 1.00 86.62 78 LEU A C 1
ATOM 592 O O . LEU A 1 78 ? 10.625 -4.374 -10.793 1.00 86.62 78 LEU A O 1
ATOM 596 N N . PHE A 1 79 ? 9.670 -5.675 -12.349 1.00 90.12 79 PHE A N 1
ATOM 597 C CA . PHE A 1 79 ? 10.003 -4.855 -13.501 1.00 90.12 79 PHE A CA 1
ATOM 598 C C . PHE A 1 79 ? 8.752 -4.165 -14.048 1.00 90.12 79 PHE A C 1
ATOM 600 O O . PHE A 1 79 ? 7.734 -4.795 -14.364 1.00 90.12 79 PHE A O 1
ATOM 607 N N . VAL A 1 80 ? 8.863 -2.847 -14.193 1.00 88.75 80 VAL A N 1
ATOM 608 C CA . VAL A 1 80 ? 7.803 -1.927 -14.600 1.00 88.75 80 VAL A CA 1
ATOM 609 C C . VAL A 1 80 ? 8.303 -1.085 -15.780 1.00 88.75 80 VAL A C 1
ATOM 611 O O . VAL A 1 80 ? 8.926 -0.038 -15.586 1.00 88.75 80 VAL A O 1
ATOM 614 N N . PRO A 1 81 ? 8.069 -1.523 -17.029 1.00 89.75 81 PRO A N 1
ATOM 615 C CA . PRO A 1 81 ? 8.427 -0.718 -18.194 1.00 89.75 81 PRO A CA 1
ATOM 616 C C . PRO A 1 81 ? 7.757 0.665 -18.193 1.00 89.75 81 PRO A C 1
ATOM 618 O O . PRO A 1 81 ? 6.586 0.801 -17.824 1.00 89.75 81 PRO A O 1
ATOM 621 N N . SER A 1 82 ? 8.517 1.685 -18.599 1.00 85.75 82 SER A N 1
ATOM 622 C CA . SER A 1 82 ? 8.186 3.111 -18.450 1.00 85.75 82 SER A CA 1
ATOM 623 C C . SER A 1 82 ? 6.920 3.554 -19.185 1.00 85.75 82 SER A C 1
ATOM 625 O O . SER A 1 82 ? 6.292 4.534 -18.787 1.00 85.75 82 SER A O 1
ATOM 627 N N . ASP A 1 83 ? 6.489 2.811 -20.208 1.00 85.94 83 ASP A N 1
ATOM 628 C CA . ASP A 1 83 ? 5.245 3.066 -20.946 1.00 85.94 83 ASP A CA 1
ATOM 629 C C . ASP A 1 83 ? 3.999 3.063 -20.040 1.00 85.94 83 ASP A C 1
ATOM 631 O O . ASP A 1 83 ? 3.001 3.713 -20.342 1.00 85.94 83 ASP A O 1
ATOM 635 N N . ARG A 1 84 ? 4.062 2.361 -18.903 1.00 85.75 84 ARG A N 1
ATOM 636 C CA . ARG A 1 84 ? 3.014 2.336 -17.874 1.00 85.75 84 ARG A CA 1
ATOM 637 C C . ARG A 1 84 ? 2.805 3.692 -17.209 1.00 85.75 84 ARG A C 1
ATOM 639 O O . ARG A 1 84 ? 1.664 4.105 -17.025 1.00 85.75 84 ARG A O 1
ATOM 646 N N . TYR A 1 85 ? 3.890 4.387 -16.881 1.00 78.19 85 TYR A N 1
ATOM 647 C CA . TYR A 1 85 ? 3.822 5.713 -16.267 1.00 78.19 85 TYR A CA 1
ATOM 648 C C . TYR A 1 85 ? 3.377 6.770 -17.279 1.00 78.19 85 TYR A C 1
ATOM 650 O O . TYR A 1 85 ? 2.585 7.646 -16.940 1.00 78.19 85 TYR A O 1
ATOM 658 N N . VAL A 1 86 ? 3.809 6.642 -18.539 1.00 80.75 86 VAL A N 1
ATOM 659 C CA . VAL A 1 86 ? 3.312 7.486 -19.639 1.00 80.75 86 VAL A CA 1
ATOM 660 C C . VAL A 1 86 ? 1.805 7.295 -19.826 1.00 80.75 86 VAL A C 1
ATOM 662 O O . VAL A 1 86 ? 1.076 8.272 -19.963 1.00 80.75 86 VAL A O 1
ATOM 665 N N . TRP A 1 87 ? 1.327 6.048 -19.776 1.00 84.56 87 TRP A N 1
ATOM 666 C CA . TRP A 1 87 ? -0.101 5.740 -19.837 1.00 84.56 87 TRP A CA 1
ATOM 667 C C . TRP A 1 87 ? -0.880 6.351 -18.664 1.00 84.56 87 TRP A C 1
ATOM 669 O O . TRP A 1 87 ? -1.920 6.960 -18.893 1.00 84.56 87 TRP A O 1
ATOM 679 N N . LEU A 1 88 ? -0.361 6.254 -17.434 1.00 78.94 88 LEU A N 1
ATOM 680 C CA . LEU A 1 88 ? -0.997 6.852 -16.255 1.00 78.94 88 LEU A CA 1
ATOM 681 C C . LEU A 1 88 ? -1.117 8.377 -16.380 1.00 78.94 88 LEU A C 1
ATOM 683 O O . LEU A 1 88 ? -2.164 8.933 -16.068 1.00 78.94 88 LEU A O 1
ATOM 687 N N . GLY A 1 89 ? -0.071 9.048 -16.873 1.00 68.75 89 GLY A N 1
ATOM 688 C CA . GLY A 1 89 ? -0.057 10.504 -17.056 1.00 68.75 89 GLY A CA 1
ATOM 689 C C . GLY A 1 89 ? -1.075 11.028 -18.076 1.00 68.75 89 GLY A C 1
ATOM 690 O O . GLY A 1 89 ? -1.370 12.219 -18.081 1.00 68.75 89 GLY A O 1
ATOM 691 N N . ALA A 1 90 ? -1.636 10.158 -18.920 1.00 79.75 90 ALA A N 1
ATOM 692 C CA . ALA A 1 90 ? -2.707 10.510 -19.849 1.00 79.75 90 ALA A CA 1
ATOM 693 C C . ALA A 1 90 ? -4.111 10.461 -19.210 1.00 79.75 90 ALA A C 1
ATOM 695 O O . ALA A 1 90 ? -5.086 10.840 -19.859 1.00 79.75 90 ALA A O 1
ATOM 696 N N . ILE A 1 91 ? -4.231 9.993 -17.961 1.00 72.94 91 ILE A N 1
ATOM 697 C CA . ILE A 1 91 ? -5.503 9.863 -17.244 1.00 72.94 91 ILE A CA 1
ATOM 698 C C . ILE A 1 91 ? -5.704 11.085 -16.336 1.00 72.94 91 ILE A C 1
ATOM 700 O O . ILE A 1 91 ? -4.833 11.385 -15.516 1.00 72.94 91 ILE A O 1
ATOM 704 N N . PRO A 1 92 ? -6.849 11.786 -16.416 1.00 65.75 92 PRO A N 1
ATOM 705 C CA . PRO A 1 92 ? -7.167 12.861 -15.487 1.00 65.75 92 PRO A CA 1
ATOM 706 C C . PRO A 1 92 ? -7.536 12.274 -14.116 1.00 65.75 92 PRO A C 1
ATOM 708 O O . P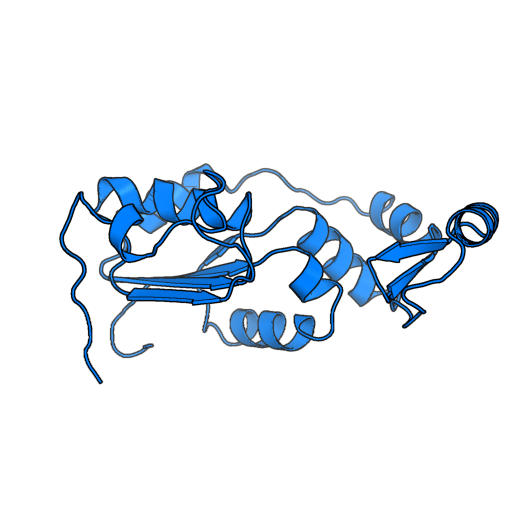RO A 1 92 ? -8.680 11.898 -13.871 1.00 65.75 92 PRO A O 1
ATOM 711 N N . LEU A 1 93 ? -6.558 12.186 -13.216 1.00 64.69 93 LEU A N 1
ATOM 712 C CA . LEU A 1 93 ? -6.773 11.834 -11.812 1.00 64.69 93 LEU A CA 1
ATOM 713 C C . LEU A 1 93 ? -7.066 13.108 -11.005 1.00 64.69 93 LEU A C 1
ATOM 715 O O . LEU A 1 93 ? -6.175 13.925 -10.778 1.00 64.69 93 LEU A O 1
ATOM 719 N N . GLY A 1 94 ? -8.313 13.292 -10.567 1.00 59.78 94 GLY A N 1
ATOM 720 C CA . GLY A 1 94 ? -8.655 14.311 -9.569 1.00 59.78 94 GLY A CA 1
ATOM 721 C C . GLY A 1 94 ? -8.200 13.836 -8.189 1.00 59.78 94 GLY A C 1
ATOM 722 O O . GLY A 1 94 ? -8.848 12.967 -7.621 1.00 59.78 94 GLY A O 1
ATOM 723 N N . LEU A 1 95 ? -7.062 14.334 -7.688 1.00 57.50 95 LEU A N 1
ATOM 724 C CA . LEU A 1 95 ? -6.353 13.703 -6.560 1.00 57.50 95 LEU A CA 1
ATOM 725 C C . LEU A 1 95 ? -6.367 14.454 -5.221 1.00 57.50 95 LEU A C 1
ATOM 727 O O . LEU A 1 95 ? -5.696 14.032 -4.285 1.00 57.50 95 LEU A O 1
ATOM 731 N N . LEU A 1 96 ? -7.048 15.586 -5.091 1.00 51.16 96 LEU A N 1
ATOM 732 C CA . LEU A 1 96 ? -6.878 16.429 -3.905 1.00 51.16 96 LEU A CA 1
ATOM 733 C C . LEU A 1 96 ? -8.212 16.995 -3.448 1.00 51.16 96 LEU A C 1
ATOM 735 O O . LEU A 1 96 ? -8.546 18.082 -3.896 1.00 51.16 96 LEU A O 1
ATOM 739 N N . HIS A 1 97 ? -8.934 16.291 -2.566 1.00 54.75 97 HIS A N 1
ATOM 740 C CA . HIS A 1 97 ? -10.030 16.904 -1.799 1.00 54.75 97 HIS A CA 1
ATOM 741 C C . HIS A 1 97 ? -10.381 16.299 -0.416 1.00 54.75 97 HIS A C 1
ATOM 743 O O . HIS A 1 97 ? -11.183 16.914 0.276 1.00 54.75 97 HIS A O 1
ATOM 749 N N . ASP A 1 98 ? -9.745 15.222 0.076 1.00 60.94 98 ASP A N 1
ATOM 750 C CA . ASP A 1 98 ? -10.352 14.436 1.183 1.00 60.94 98 ASP A CA 1
ATOM 751 C C . ASP A 1 98 ? -9.621 14.475 2.546 1.00 60.94 98 ASP A C 1
ATOM 753 O O . ASP A 1 98 ? -9.939 13.698 3.448 1.00 60.94 98 ASP A O 1
ATOM 757 N N . PHE A 1 99 ? -8.619 15.343 2.740 1.00 52.72 99 PHE A N 1
ATOM 758 C CA . PHE A 1 99 ? -7.836 15.318 3.990 1.00 52.72 99 PHE A CA 1
ATOM 759 C C . PHE A 1 99 ? -8.589 15.887 5.204 1.00 52.72 99 PHE A C 1
ATOM 761 O O . PHE A 1 99 ? -8.387 15.400 6.313 1.00 52.72 99 PHE A O 1
ATOM 768 N N . ASP A 1 100 ? -9.464 16.878 5.011 1.00 54.22 100 ASP A N 1
ATOM 769 C CA . ASP A 1 100 ? -10.199 17.503 6.119 1.00 54.22 100 ASP A CA 1
ATOM 770 C C . ASP A 1 100 ? -11.293 16.568 6.671 1.00 54.22 100 ASP A C 1
ATOM 772 O O . ASP A 1 100 ? -11.385 16.378 7.884 1.00 54.22 100 ASP A O 1
ATOM 776 N N . SER A 1 101 ? -12.036 15.879 5.793 1.00 65.31 101 SER A N 1
ATOM 777 C CA . SER A 1 101 ? -13.062 14.894 6.182 1.00 65.31 101 SER A CA 1
ATOM 778 C C . SER A 1 101 ? -12.485 13.728 6.993 1.00 65.31 101 SER A C 1
ATOM 780 O O . SER A 1 101 ? -13.083 13.289 7.970 1.00 65.31 101 SER A O 1
ATOM 782 N N . LEU A 1 102 ? -11.265 13.285 6.664 1.00 66.25 102 LEU A N 1
ATOM 783 C CA . LEU A 1 102 ? -10.559 12.226 7.392 1.00 66.25 102 LEU A CA 1
ATOM 784 C C . LEU A 1 102 ? -10.354 12.547 8.885 1.00 66.25 102 LEU A C 1
ATOM 786 O O . LEU A 1 102 ? -10.370 11.641 9.726 1.00 66.25 102 LEU A O 1
ATOM 790 N N . ILE A 1 103 ? -10.083 13.816 9.204 1.00 59.50 103 ILE A N 1
ATOM 791 C CA . ILE A 1 103 ? -9.823 14.269 10.576 1.00 59.50 103 ILE A CA 1
ATOM 792 C C . ILE A 1 103 ? -11.130 14.297 11.368 1.00 59.50 103 ILE A C 1
ATOM 794 O O . ILE A 1 103 ? -11.163 13.801 12.495 1.00 59.50 103 ILE A O 1
ATOM 798 N N . GLU A 1 104 ? -12.190 14.851 10.779 1.00 65.94 104 GLU A N 1
ATOM 799 C CA . GLU A 1 104 ? -13.498 14.977 11.424 1.00 65.94 104 GLU A CA 1
ATOM 800 C C . GLU A 1 104 ? -14.117 13.605 11.723 1.00 65.94 104 GLU A C 1
ATOM 802 O O . GLU A 1 104 ? -14.463 13.332 12.876 1.00 65.94 104 GLU A O 1
ATOM 807 N N . ASP A 1 105 ? -14.153 12.704 10.738 1.00 70.19 105 ASP A N 1
ATOM 808 C CA . ASP A 1 105 ? -14.747 11.369 10.892 1.00 70.19 105 ASP A CA 1
ATOM 809 C C . ASP A 1 105 ? -14.011 10.534 11.954 1.00 70.19 105 ASP A C 1
ATOM 811 O O . ASP A 1 105 ? -14.627 9.859 12.783 1.00 70.19 105 ASP A O 1
ATOM 815 N N . GLY A 1 106 ? -12.678 10.639 12.005 1.00 61.62 106 GLY A N 1
ATOM 816 C CA . GLY A 1 106 ? -11.869 9.940 13.007 1.00 61.62 106 GLY A CA 1
ATOM 817 C C . GLY A 1 106 ? -12.035 10.467 14.429 1.00 61.62 106 GLY A C 1
ATOM 818 O O . GLY A 1 106 ? -11.909 9.712 15.394 1.00 61.62 106 GLY A O 1
ATOM 819 N N . MET A 1 107 ? -12.328 11.757 14.590 1.00 61.19 107 MET A N 1
ATOM 820 C CA . MET A 1 107 ? -12.611 12.321 15.908 1.00 61.19 107 MET A CA 1
ATOM 821 C C . MET A 1 107 ? -13.964 11.855 16.453 1.00 61.19 107 MET A C 1
ATOM 823 O O . MET A 1 107 ? -14.079 11.654 17.663 1.00 61.19 107 MET A O 1
ATOM 827 N N . LEU A 1 108 ? -14.958 11.675 15.580 1.00 71.88 108 LEU A N 1
ATOM 828 C CA . LEU A 1 108 ? -16.345 11.393 15.958 1.00 71.88 108 LEU A CA 1
ATOM 829 C C . LEU A 1 108 ? -16.672 9.901 16.125 1.00 71.88 108 LEU A C 1
ATOM 831 O O . LEU A 1 108 ? -17.683 9.590 16.744 1.00 71.88 108 LEU A O 1
ATOM 835 N N . ALA A 1 109 ? -15.842 8.987 15.615 1.00 71.31 109 ALA A N 1
ATOM 836 C CA . ALA A 1 109 ? -16.095 7.547 15.703 1.00 71.31 109 ALA A CA 1
ATOM 837 C C . ALA A 1 109 ? -16.164 7.031 17.154 1.00 71.31 109 ALA A C 1
ATOM 839 O O . ALA A 1 109 ? -15.324 7.375 17.984 1.00 71.31 109 ALA A O 1
ATOM 840 N N . ASP A 1 110 ? -17.107 6.146 17.477 1.00 76.81 110 ASP A N 1
ATOM 841 C CA . ASP A 1 110 ? -17.236 5.612 18.841 1.00 76.81 110 ASP A CA 1
ATOM 842 C C . ASP A 1 110 ? -16.108 4.631 19.192 1.00 76.81 110 ASP A C 1
ATOM 844 O O . ASP A 1 110 ? -15.514 4.727 20.268 1.00 76.81 110 ASP A O 1
ATOM 848 N N . THR A 1 111 ? -15.743 3.750 18.257 1.00 82.12 111 THR A N 1
ATOM 849 C CA . THR A 1 111 ? -14.630 2.799 18.397 1.00 82.12 111 THR A CA 1
ATOM 850 C C . THR A 1 111 ? -13.735 2.852 17.163 1.00 82.12 111 THR A C 1
ATOM 852 O O . THR A 1 111 ? -14.242 2.813 16.045 1.00 82.12 111 THR A O 1
ATOM 855 N N . ILE A 1 112 ? -12.406 2.880 17.336 1.00 83.31 112 ILE A N 1
ATOM 856 C CA . ILE A 1 112 ? -11.452 2.833 16.214 1.00 83.31 112 ILE A CA 1
ATOM 857 C C . ILE A 1 112 ? -10.549 1.600 16.273 1.00 83.31 112 ILE A C 1
ATOM 859 O O . ILE A 1 112 ? -9.827 1.357 17.244 1.00 83.31 112 ILE A O 1
ATOM 863 N N . GLY A 1 113 ? -10.539 0.847 15.172 1.00 86.94 113 GLY A N 1
ATOM 864 C CA . GLY A 1 113 ? -9.558 -0.197 14.897 1.00 86.94 113 GLY A CA 1
ATOM 865 C C . GLY A 1 113 ? -8.542 0.268 13.857 1.00 86.94 113 GLY A C 1
ATOM 866 O O . GLY A 1 113 ? -8.916 0.713 12.780 1.00 86.94 113 GLY A O 1
ATOM 867 N N . LEU A 1 114 ? -7.250 0.136 14.149 1.00 86.44 114 LEU A N 1
ATOM 868 C CA . LEU A 1 114 ? -6.165 0.476 13.230 1.00 86.44 114 LEU A CA 1
ATOM 869 C C . LEU A 1 114 ? -5.383 -0.773 12.815 1.00 86.44 114 LEU A C 1
ATOM 871 O O . LEU A 1 114 ? -4.773 -1.447 13.645 1.00 86.44 114 LEU A O 1
ATOM 875 N N . ILE A 1 115 ? -5.326 -1.030 11.512 1.00 90.31 115 ILE A N 1
ATOM 876 C CA . ILE A 1 115 ? -4.459 -2.031 10.890 1.00 90.31 115 ILE A CA 1
ATOM 877 C C . ILE A 1 115 ? -3.373 -1.283 10.111 1.00 90.31 115 ILE A C 1
ATOM 879 O O . ILE A 1 115 ? -3.6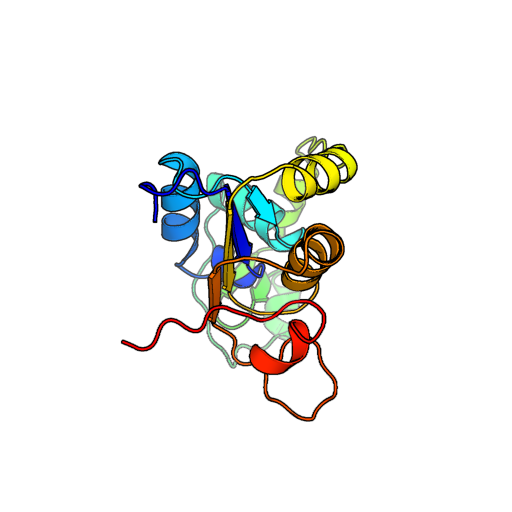57 -0.583 9.143 1.00 90.31 115 ILE A O 1
ATOM 883 N N . ALA A 1 116 ? -2.116 -1.406 10.535 1.00 89.00 116 ALA A N 1
ATOM 884 C CA . ALA A 1 116 ? -0.979 -0.718 9.927 1.00 89.00 116 ALA A CA 1
ATOM 885 C C . ALA A 1 116 ? 0.046 -1.705 9.357 1.00 89.00 116 ALA A C 1
ATOM 887 O O . ALA A 1 116 ? 0.708 -2.425 10.107 1.00 89.00 116 ALA A O 1
ATOM 888 N N . ILE A 1 117 ? 0.205 -1.712 8.035 1.00 90.38 117 ILE A N 1
ATOM 889 C CA . ILE A 1 117 ? 1.132 -2.578 7.302 1.00 90.38 117 ILE A CA 1
ATOM 890 C C . ILE A 1 117 ? 2.258 -1.720 6.709 1.00 90.38 117 ILE A C 1
ATOM 892 O O . ILE A 1 117 ? 2.059 -0.938 5.783 1.00 90.38 117 ILE A O 1
ATOM 896 N N . GLY A 1 118 ? 3.462 -1.863 7.252 1.00 87.31 118 GLY A N 1
ATOM 897 C CA . GLY A 1 118 ? 4.614 -1.023 6.943 1.00 87.31 118 GLY A CA 1
ATOM 898 C C . GLY A 1 118 ? 4.731 0.194 7.866 1.00 87.31 118 GLY A C 1
ATOM 899 O O . GLY A 1 118 ? 4.305 0.183 9.024 1.00 87.31 118 GLY A O 1
ATOM 900 N N . GLY A 1 119 ? 5.370 1.250 7.363 1.00 85.62 119 GLY A N 1
ATOM 901 C CA . GLY A 1 119 ? 5.672 2.467 8.119 1.00 85.62 119 GLY A CA 1
ATOM 902 C C . GLY A 1 119 ? 5.587 3.726 7.260 1.00 85.62 119 GLY A C 1
ATOM 903 O O . GLY A 1 119 ? 4.864 3.771 6.269 1.00 85.62 119 GLY A O 1
ATOM 904 N N . GLY A 1 120 ? 6.340 4.760 7.633 1.00 84.38 120 GLY A N 1
ATOM 905 C CA . GLY A 1 120 ? 6.421 6.007 6.873 1.00 84.38 120 GLY A CA 1
ATOM 906 C C . GLY A 1 120 ? 5.133 6.833 6.899 1.00 84.38 120 GLY A C 1
ATOM 907 O O . GLY A 1 120 ? 4.388 6.821 7.878 1.00 84.38 120 GLY A O 1
ATOM 908 N N . VAL A 1 121 ? 4.893 7.574 5.813 1.00 82.94 121 VAL A N 1
ATOM 909 C CA . VAL A 1 121 ? 3.811 8.570 5.715 1.00 82.94 121 VAL A CA 1
ATOM 910 C C . VAL A 1 121 ? 2.422 7.988 5.999 1.00 82.94 121 VAL A C 1
ATOM 912 O O . VAL A 1 121 ? 1.737 8.587 6.819 1.00 82.94 121 VAL A O 1
ATOM 915 N N . PRO A 1 122 ? 1.999 6.831 5.446 1.00 81.19 122 PRO A N 1
ATOM 916 C CA . PRO A 1 122 ? 0.656 6.292 5.695 1.00 81.19 122 PRO A CA 1
ATOM 917 C C . PRO A 1 122 ? 0.369 6.028 7.168 1.00 81.19 122 PRO A C 1
ATOM 919 O O . PRO A 1 122 ? -0.771 6.111 7.611 1.00 81.19 122 PRO A O 1
ATOM 922 N N . ARG A 1 123 ? 1.419 5.731 7.939 1.00 80.75 123 ARG A N 1
ATOM 923 C CA . ARG A 1 123 ? 1.299 5.425 9.356 1.00 80.75 123 ARG A CA 1
ATOM 924 C C . ARG A 1 123 ? 0.982 6.675 10.183 1.00 80.75 123 ARG A C 1
ATOM 926 O O . ARG A 1 123 ? 0.340 6.539 11.208 1.00 80.75 123 ARG A O 1
ATOM 933 N N . HIS A 1 124 ? 1.402 7.876 9.780 1.00 77.69 124 HIS A N 1
ATOM 934 C CA . HIS A 1 124 ? 1.341 9.075 10.632 1.00 77.69 124 HIS A CA 1
ATOM 935 C C . HIS A 1 124 ? -0.064 9.701 10.789 1.00 77.69 124 HIS A C 1
ATOM 937 O O . HIS A 1 124 ? -0.447 9.982 11.927 1.00 77.69 124 HIS A O 1
ATOM 943 N N . PRO A 1 125 ? -0.856 9.919 9.718 1.00 76.69 125 PRO A N 1
ATOM 944 C CA . PRO A 1 125 ? -2.190 10.506 9.813 1.00 76.69 125 PRO A CA 1
ATOM 945 C C . PRO A 1 125 ? -3.143 9.813 10.792 1.00 76.69 125 PRO A C 1
ATOM 947 O O . PRO A 1 125 ? -3.682 10.535 11.623 1.00 76.69 125 PRO A O 1
ATOM 950 N N . PRO A 1 126 ? -3.315 8.472 10.814 1.00 71.25 126 PRO A N 1
ATOM 951 C CA . PRO A 1 126 ? -4.238 7.853 11.764 1.00 71.25 126 PRO A CA 1
ATOM 952 C C . PRO A 1 126 ? -3.800 8.079 13.215 1.00 71.25 126 PRO A C 1
ATOM 954 O O . PRO A 1 126 ? -4.649 8.252 14.078 1.00 71.25 126 PRO A O 1
ATOM 957 N N . PHE A 1 127 ? -2.496 8.143 13.518 1.00 70.19 127 PHE A N 1
ATOM 958 C CA . PHE A 1 127 ? -2.055 8.484 14.876 1.00 70.19 127 PHE A CA 1
ATOM 959 C C . PHE A 1 127 ? -2.322 9.949 15.223 1.00 70.19 127 PHE A C 1
ATOM 961 O O . PHE A 1 127 ? -2.633 10.231 16.375 1.00 70.19 127 PHE A O 1
ATOM 968 N N . MET A 1 128 ? -2.229 10.873 14.259 1.00 65.19 128 MET A N 1
ATOM 969 C CA . MET A 1 128 ? -2.582 12.280 14.486 1.00 65.19 128 MET A CA 1
ATOM 970 C C . MET A 1 128 ? -4.081 12.480 14.673 1.00 65.19 128 MET A C 1
ATOM 972 O O . MET A 1 128 ? -4.476 13.141 15.628 1.00 65.19 128 MET A O 1
ATOM 976 N N . THR A 1 129 ? -4.914 11.907 13.801 1.00 68.44 129 THR A N 1
ATOM 977 C CA . THR A 1 129 ? -6.376 12.051 13.889 1.00 68.44 129 THR A CA 1
ATOM 978 C C . THR A 1 129 ? -6.912 11.440 15.176 1.00 68.44 129 THR A C 1
ATOM 980 O O . THR A 1 129 ? -7.770 12.018 15.835 1.00 68.44 129 THR A O 1
ATOM 983 N N . ASN A 1 130 ? -6.322 10.326 15.611 1.00 66.44 130 ASN A N 1
ATOM 984 C CA . ASN A 1 130 ? -6.694 9.674 16.858 1.00 66.44 130 ASN A CA 1
ATOM 985 C C . ASN A 1 130 ? -6.031 10.282 18.106 1.00 66.44 130 ASN A C 1
ATOM 987 O O . ASN A 1 130 ? -6.408 9.924 19.221 1.00 66.44 130 ASN A O 1
ATOM 991 N N . LEU A 1 131 ? -5.069 11.204 17.974 1.00 66.81 131 LEU A N 1
ATOM 992 C CA . LEU A 1 131 ? -4.366 11.786 19.124 1.00 66.81 131 LEU A CA 1
ATOM 993 C C . LEU A 1 131 ? -5.335 12.505 20.073 1.00 66.81 131 LEU A C 1
ATOM 995 O O . LEU A 1 131 ? -5.239 12.358 21.291 1.00 66.81 131 LEU A O 1
ATOM 999 N N . PHE A 1 132 ? -6.289 13.250 19.512 1.00 62.47 132 PHE A N 1
ATOM 1000 C CA . PHE A 1 132 ? -7.212 14.100 20.268 1.00 62.47 132 PHE A CA 1
ATOM 1001 C C . PHE A 1 132 ? -8.300 13.325 21.025 1.00 62.47 132 PHE A C 1
ATOM 1003 O O . PHE A 1 132 ? -8.870 13.863 21.971 1.00 62.47 132 PHE A O 1
ATOM 1010 N N . ARG A 1 133 ? -8.537 12.054 20.673 1.00 71.50 133 ARG A N 1
ATOM 1011 C CA . ARG A 1 133 ? -9.448 11.144 21.395 1.00 71.50 133 ARG A CA 1
ATOM 1012 C C . ARG A 1 133 ? -8.739 10.200 22.377 1.00 71.50 133 ARG A C 1
ATOM 1014 O O . ARG A 1 133 ? -9.381 9.360 22.994 1.00 71.50 133 ARG A O 1
ATOM 1021 N N . GLY A 1 134 ? -7.418 10.331 22.539 1.00 67.00 134 GLY A N 1
ATOM 1022 C CA . GLY A 1 134 ? -6.615 9.452 23.400 1.00 67.00 134 GLY A CA 1
ATOM 1023 C C . GLY A 1 134 ? -6.062 8.201 22.705 1.00 67.00 134 GLY A C 1
ATOM 1024 O O . GLY A 1 134 ? -5.501 7.339 23.382 1.00 67.00 134 GLY A O 1
ATOM 1025 N N . GLY A 1 135 ? -6.157 8.134 21.373 1.00 72.56 135 GLY A N 1
ATOM 1026 C CA . GLY A 1 135 ? -5.635 7.065 20.522 1.00 72.56 135 GLY A CA 1
ATOM 1027 C C . GLY A 1 135 ? -6.701 6.078 20.014 1.00 72.56 135 GLY A C 1
ATOM 1028 O O . GLY A 1 135 ? -7.854 6.134 20.427 1.00 72.56 135 GLY A O 1
ATOM 1029 N N . ALA A 1 136 ? -6.314 5.182 19.096 1.00 79.44 136 ALA A N 1
ATOM 1030 C CA . ALA A 1 136 ? -7.163 4.084 18.626 1.00 79.44 136 ALA A CA 1
ATOM 1031 C C . ALA A 1 136 ? -7.370 3.008 19.712 1.00 79.44 136 ALA A C 1
ATOM 1033 O O . ALA A 1 136 ? -6.445 2.691 20.466 1.00 79.44 136 ALA A O 1
ATOM 1034 N N . ASP A 1 137 ? -8.556 2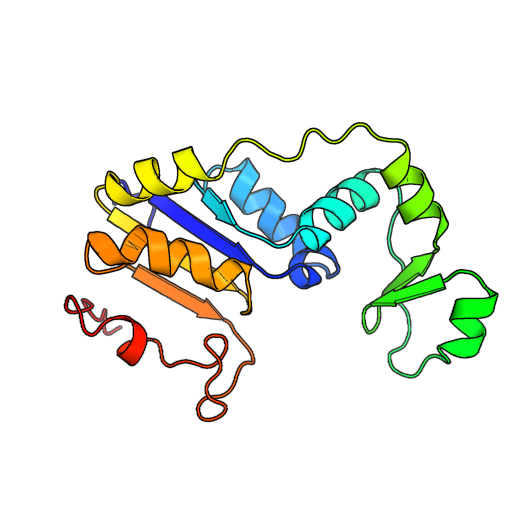.399 19.745 1.00 83.06 137 ASP A N 1
ATOM 1035 C CA . ASP A 1 137 ? -8.936 1.376 20.728 1.00 83.06 137 ASP A CA 1
ATOM 1036 C C . ASP A 1 137 ? -8.231 0.037 20.483 1.00 83.06 137 ASP A C 1
ATOM 1038 O O . ASP A 1 137 ? -7.838 -0.657 21.426 1.00 83.06 137 ASP A O 1
ATOM 1042 N N . TYR A 1 138 ? -8.029 -0.309 19.210 1.00 84.75 138 TYR A N 1
ATOM 1043 C CA . TYR A 1 138 ? -7.362 -1.538 18.788 1.00 84.75 138 TYR A CA 1
ATOM 1044 C C . TYR A 1 138 ? -6.321 -1.245 17.719 1.00 84.75 138 TYR A C 1
ATOM 1046 O O . TYR A 1 138 ? -6.569 -0.477 16.794 1.00 84.75 138 TYR A O 1
ATOM 1054 N N . ILE A 1 139 ? -5.149 -1.878 17.822 1.00 84.25 139 ILE A N 1
ATOM 1055 C CA . ILE A 1 139 ? -4.058 -1.664 16.869 1.00 84.25 139 ILE A CA 1
ATOM 1056 C C . ILE A 1 139 ? -3.373 -2.976 16.548 1.00 84.25 139 ILE A C 1
ATOM 1058 O O . ILE A 1 139 ? -2.816 -3.641 17.424 1.00 84.25 139 ILE A O 1
ATOM 1062 N N . ILE A 1 140 ? -3.308 -3.273 15.260 1.00 88.12 140 ILE A N 1
ATOM 1063 C CA . ILE A 1 140 ? -2.460 -4.311 14.699 1.00 88.12 140 ILE A CA 1
ATOM 1064 C C . ILE A 1 140 ? -1.430 -3.604 13.828 1.00 88.12 140 ILE A C 1
ATOM 1066 O O . ILE A 1 140 ? -1.782 -2.821 12.951 1.00 88.12 140 ILE A O 1
ATOM 1070 N N . SER A 1 141 ? -0.143 -3.851 14.074 1.00 85.44 141 SER A N 1
ATOM 1071 C CA . SER A 1 141 ? 0.924 -3.292 13.243 1.00 85.44 141 SER A CA 1
ATOM 1072 C C . SER A 1 141 ? 1.913 -4.370 12.828 1.00 85.44 141 SER A C 1
ATOM 1074 O O . SER A 1 141 ? 2.466 -5.079 13.674 1.00 85.44 141 SER A O 1
ATOM 1076 N N . ILE A 1 142 ? 2.127 -4.464 11.519 1.00 89.31 142 ILE A N 1
ATOM 1077 C CA . ILE A 1 142 ? 3.033 -5.393 10.853 1.00 89.31 142 ILE A CA 1
ATOM 1078 C C . ILE A 1 142 ? 4.061 -4.535 10.123 1.00 89.31 142 ILE A C 1
ATOM 1080 O O . ILE A 1 142 ? 3.727 -3.849 9.166 1.00 89.31 142 ILE A O 1
ATOM 1084 N N . SER A 1 143 ? 5.304 -4.519 10.590 1.00 86.88 143 SER A N 1
ATOM 1085 C CA . SER A 1 143 ? 6.371 -3.695 10.018 1.00 86.88 143 SER A CA 1
ATOM 1086 C C . SER A 1 143 ? 7.714 -4.378 10.237 1.00 86.88 143 SER A C 1
ATOM 1088 O O . SER A 1 143 ? 7.889 -5.107 11.211 1.00 86.88 143 SER A O 1
ATOM 1090 N N . THR A 1 144 ? 8.659 -4.119 9.340 1.00 88.94 144 THR A N 1
ATOM 1091 C CA . THR A 1 144 ? 10.065 -4.525 9.470 1.00 88.94 144 THR A CA 1
ATOM 1092 C C . THR A 1 144 ? 10.932 -3.448 10.135 1.00 88.94 144 THR A C 1
ATOM 1094 O O . THR A 1 144 ? 12.133 -3.646 10.296 1.00 88.94 144 THR A O 1
ATOM 1097 N N . GLY A 1 145 ? 10.349 -2.305 10.520 1.00 83.81 145 GLY A N 1
ATOM 1098 C CA . GLY A 1 145 ? 11.059 -1.232 11.218 1.00 83.81 145 GLY A CA 1
ATOM 1099 C C . GLY A 1 145 ? 11.556 -1.669 12.598 1.00 83.81 145 GLY A C 1
ATOM 1100 O O . GLY A 1 145 ? 10.819 -2.305 13.350 1.00 83.81 145 GLY A O 1
ATOM 1101 N N . MET A 1 146 ? 12.794 -1.302 12.933 1.00 81.69 146 MET A N 1
ATOM 1102 C CA . MET A 1 146 ? 13.424 -1.621 14.218 1.00 81.69 146 MET A CA 1
ATOM 1103 C C . MET A 1 146 ? 13.335 -0.453 15.203 1.00 81.69 146 MET A C 1
ATOM 1105 O O . MET A 1 146 ? 13.348 0.709 14.810 1.00 81.69 146 MET A O 1
ATOM 1109 N N . GLU A 1 147 ? 13.285 -0.758 16.497 1.00 82.69 147 GLU A N 1
ATOM 1110 C CA . GLU A 1 147 ? 13.385 0.262 17.541 1.00 82.69 147 GLU A CA 1
ATOM 1111 C C . GLU A 1 147 ? 14.808 0.840 17.628 1.00 82.69 147 GLU A C 1
ATOM 1113 O O . GLU A 1 147 ? 15.793 0.133 17.428 1.00 82.69 147 GLU A O 1
ATOM 1118 N N . GLY A 1 148 ? 14.922 2.117 18.007 1.00 73.75 148 GLY A N 1
ATOM 1119 C CA . GLY A 1 148 ? 16.198 2.733 18.400 1.00 73.75 148 GLY A CA 1
ATOM 1120 C C . GLY A 1 148 ? 16.844 3.662 17.371 1.00 73.75 148 GLY A C 1
ATOM 1121 O O . GLY A 1 148 ? 17.739 4.417 17.735 1.00 73.75 148 GLY A O 1
ATOM 1122 N N . ASP A 1 149 ? 16.351 3.692 16.133 1.00 78.50 149 ASP A N 1
ATOM 1123 C CA . ASP A 1 149 ? 16.794 4.632 15.089 1.00 78.50 149 ASP A CA 1
ATOM 1124 C C . ASP A 1 149 ? 16.085 6.004 15.153 1.00 78.50 149 ASP A C 1
ATOM 1126 O O . ASP A 1 149 ? 16.400 6.916 14.393 1.00 78.50 149 ASP A O 1
ATOM 1130 N N . GLY A 1 150 ? 15.117 6.159 16.066 1.00 71.81 150 GLY A N 1
ATOM 1131 C CA . GLY A 1 150 ? 14.295 7.365 16.202 1.00 71.81 150 GLY A CA 1
ATOM 1132 C C . GLY A 1 150 ? 13.151 7.466 15.186 1.00 71.81 150 GLY A C 1
ATOM 1133 O O . GLY A 1 150 ? 12.421 8.456 15.188 1.00 71.81 150 GLY A O 1
ATOM 1134 N N . SER A 1 151 ? 12.954 6.447 14.348 1.00 79.56 151 SER A N 1
ATOM 1135 C CA . SER A 1 151 ? 11.898 6.401 13.345 1.00 79.56 151 SER A CA 1
ATOM 1136 C C . SER A 1 151 ? 10.543 6.054 13.954 1.00 79.56 151 SER A C 1
ATOM 1138 O O . SER A 1 151 ? 10.389 5.116 14.742 1.00 79.56 151 SER A O 1
ATOM 1140 N N . LEU A 1 152 ? 9.500 6.747 13.495 1.00 74.50 152 LEU A N 1
ATOM 1141 C CA . LEU A 1 152 ? 8.116 6.372 13.793 1.00 74.50 152 LEU A CA 1
ATOM 1142 C C . LEU A 1 152 ? 7.735 5.012 13.195 1.00 74.50 152 LEU A C 1
ATOM 1144 O O . LEU A 1 152 ? 6.823 4.366 13.706 1.00 74.50 152 LEU A O 1
ATOM 1148 N N . SER A 1 153 ? 8.438 4.555 12.154 1.00 78.06 153 SER A N 1
ATOM 1149 C CA . SER A 1 153 ? 8.209 3.252 11.519 1.00 78.06 153 SER A CA 1
ATOM 1150 C C . SER A 1 153 ? 8.572 2.075 12.423 1.00 78.06 153 SER A C 1
ATOM 1152 O O . SER A 1 153 ? 7.931 1.029 12.320 1.00 78.06 153 SER A O 1
ATOM 1154 N N . GLY A 1 154 ? 9.559 2.253 13.306 1.00 73.31 154 GLY A N 1
ATOM 1155 C CA . GLY A 1 154 ? 10.015 1.252 14.270 1.00 73.31 154 GLY A CA 1
ATOM 1156 C C . GLY A 1 154 ? 9.522 1.488 15.697 1.00 73.31 154 GLY A C 1
ATOM 1157 O O . GLY A 1 154 ? 9.777 0.671 16.567 1.00 73.31 154 GLY A O 1
ATOM 1158 N N . ALA A 1 155 ? 8.807 2.585 15.965 1.00 74.31 155 ALA A N 1
ATOM 1159 C CA . ALA A 1 155 ? 8.421 2.952 17.324 1.00 74.31 155 ALA A CA 1
ATOM 1160 C C . ALA A 1 155 ? 7.494 1.907 17.999 1.00 74.31 155 ALA A C 1
ATOM 1162 O O . ALA A 1 155 ? 6.490 1.497 17.389 1.00 74.31 155 ALA A O 1
ATOM 1163 N N . PRO A 1 156 ? 7.770 1.543 19.274 1.00 66.19 156 PRO A N 1
ATOM 1164 C CA . PRO A 1 156 ? 6.984 0.568 20.017 1.00 66.19 156 PRO A CA 1
ATOM 1165 C C . PRO A 1 156 ? 5.539 1.022 20.189 1.00 66.19 156 PRO A C 1
ATOM 1167 O O . PRO A 1 156 ? 5.258 2.176 20.533 1.00 66.19 156 PRO A O 1
ATOM 1170 N N . ARG A 1 157 ? 4.613 0.070 20.059 1.00 62.12 157 ARG A N 1
ATOM 1171 C CA . ARG A 1 157 ? 3.168 0.307 20.214 1.00 62.12 157 ARG A CA 1
ATOM 1172 C C . ARG A 1 157 ? 2.792 0.806 21.614 1.00 62.12 157 ARG A C 1
ATOM 1174 O O . ARG A 1 157 ? 1.869 1.597 21.754 1.00 62.12 157 ARG A O 1
ATOM 1181 N N . THR A 1 158 ? 3.552 0.427 22.641 1.00 59.00 158 THR A N 1
ATOM 1182 C CA . THR A 1 158 ? 3.356 0.892 24.026 1.00 59.00 158 THR A CA 1
ATOM 1183 C C . THR A 1 158 ? 3.721 2.366 24.228 1.00 59.00 158 THR A C 1
ATOM 1185 O O . THR A 1 158 ? 3.234 2.993 25.170 1.00 59.00 158 THR A O 1
ATOM 1188 N N . ARG A 1 159 ? 4.571 2.941 23.363 1.00 47.12 159 ARG A N 1
ATOM 1189 C CA . ARG A 1 159 ? 5.102 4.306 23.513 1.00 47.12 159 ARG A CA 1
ATOM 1190 C C . ARG A 1 159 ? 4.268 5.363 22.792 1.00 47.12 159 ARG A C 1
ATOM 1192 O O . ARG A 1 159 ? 4.217 6.493 23.263 1.00 47.12 159 ARG A O 1
ATOM 1199 N N . GLN A 1 160 ? 3.572 4.995 21.717 1.00 49.16 160 GLN A N 1
ATOM 1200 C CA . GLN A 1 160 ? 2.707 5.913 20.957 1.00 49.16 160 GLN A CA 1
ATOM 1201 C C . GLN A 1 160 ? 1.401 6.289 21.696 1.00 49.16 160 GLN A C 1
ATOM 1203 O O . GLN A 1 160 ? 0.686 7.168 21.236 1.00 49.16 160 GLN A O 1
ATOM 1208 N N . TYR A 1 161 ? 1.122 5.674 22.857 1.00 49.00 161 TYR A N 1
ATOM 1209 C CA . TYR A 1 161 ? -0.156 5.774 23.583 1.00 49.00 161 TYR A CA 1
ATOM 1210 C C . TYR A 1 161 ? -0.052 6.306 25.021 1.00 49.00 161 TYR A C 1
ATOM 1212 O O . TYR A 1 161 ? -1.015 6.241 25.786 1.00 49.00 161 TYR A O 1
ATOM 1220 N N . ARG A 1 162 ? 1.083 6.883 25.446 1.00 37.97 162 ARG A N 1
ATOM 1221 C CA . ARG A 1 162 ? 1.160 7.563 26.760 1.00 37.97 162 ARG A CA 1
ATOM 1222 C C . ARG A 1 162 ? 0.521 8.962 26.714 1.00 37.97 162 ARG A C 1
ATOM 1224 O O . ARG A 1 162 ? 1.169 9.967 26.968 1.00 37.97 162 ARG A O 1
ATOM 1231 N N . GLY A 1 163 ? -0.775 8.965 26.414 1.00 37.25 163 GLY A N 1
ATOM 1232 C CA . GLY A 1 163 ? -1.740 10.060 26.548 1.00 37.25 163 GLY A CA 1
ATOM 1233 C C . GLY A 1 163 ? -3.169 9.571 26.854 1.00 37.25 163 GLY A C 1
ATOM 1234 O O . GLY A 1 163 ? -4.049 10.387 27.081 1.00 37.25 163 GLY A O 1
ATOM 1235 N N . GLY A 1 164 ? -3.392 8.253 26.924 1.00 38.28 164 GLY A N 1
ATOM 1236 C CA . GLY A 1 164 ? -4.655 7.604 27.283 1.00 38.28 164 GLY A CA 1
ATOM 1237 C C . GLY A 1 164 ? -4.424 6.092 27.257 1.00 38.28 164 GLY A C 1
ATOM 1238 O O . GLY A 1 164 ? -3.908 5.565 26.281 1.00 38.28 164 GLY A O 1
ATOM 1239 N N . LYS A 1 165 ? -4.646 5.394 28.374 1.00 27.94 165 LYS A N 1
ATOM 1240 C CA . LYS A 1 165 ? -4.197 4.001 28.572 1.00 27.94 165 LYS A CA 1
ATOM 1241 C C . LYS A 1 165 ? -4.713 3.061 27.460 1.00 27.94 165 LYS A C 1
ATOM 1243 O O . LYS A 1 165 ? -5.928 2.986 27.299 1.00 27.94 165 LYS A O 1
ATOM 1248 N N . PRO A 1 166 ? -3.863 2.254 26.797 1.00 42.19 166 PRO A N 1
ATOM 1249 C CA . PRO A 1 166 ? -4.353 1.175 25.945 1.00 42.19 166 PRO A CA 1
ATOM 1250 C C . PRO A 1 166 ? -4.958 0.051 26.803 1.00 42.19 166 PRO A C 1
ATOM 1252 O O . PRO A 1 166 ? -4.348 -0.389 27.783 1.00 42.19 166 PRO A O 1
ATOM 1255 N N . LYS A 1 167 ? -6.148 -0.440 26.433 1.00 37.53 167 LYS A N 1
ATOM 1256 C CA . LYS A 1 167 ? -6.685 -1.709 26.945 1.00 37.53 167 LYS A CA 1
ATOM 1257 C C . LYS A 1 167 ? -5.937 -2.846 26.248 1.00 37.53 167 LYS A C 1
ATOM 1259 O O . LYS A 1 167 ? -6.243 -3.214 25.122 1.00 37.53 167 LYS A O 1
ATOM 1264 N N . THR A 1 168 ? -4.918 -3.389 26.903 1.00 33.03 168 THR A N 1
ATOM 1265 C CA . THR A 1 168 ? -4.235 -4.601 26.439 1.00 33.03 168 THR A CA 1
ATOM 1266 C C . THR A 1 168 ? -5.194 -5.791 26.521 1.00 33.03 168 THR A C 1
ATOM 1268 O O . THR A 1 168 ? -5.576 -6.188 27.622 1.00 33.03 168 THR A O 1
ATOM 1271 N N . MET A 1 169 ? -5.568 -6.373 25.381 1.00 30.44 169 MET A N 1
ATOM 1272 C CA . MET A 1 169 ? -6.135 -7.723 25.333 1.00 30.44 169 MET A CA 1
ATOM 1273 C C . MET A 1 169 ? -4.983 -8.722 25.479 1.00 30.44 169 MET A C 1
ATOM 1275 O O . MET A 1 169 ? -4.169 -8.874 24.573 1.00 30.44 169 MET A O 1
ATOM 1279 N N . ASN A 1 170 ? -4.897 -9.351 26.652 1.00 27.44 170 ASN A N 1
ATOM 1280 C CA . ASN A 1 170 ? -4.156 -10.594 26.839 1.00 27.44 170 ASN A CA 1
ATOM 1281 C C . ASN A 1 170 ? -5.000 -11.739 26.264 1.00 27.44 170 ASN A C 1
ATOM 1283 O O . ASN A 1 170 ? -6.176 -11.854 26.613 1.00 27.44 170 ASN A O 1
ATOM 1287 N N . GLY A 1 171 ? -4.385 -12.580 25.437 1.00 29.95 171 GLY A N 1
ATOM 1288 C CA . GLY A 1 171 ? -4.947 -13.820 24.905 1.00 29.95 171 GLY A CA 1
ATOM 1289 C C . GLY A 1 171 ? -3.926 -14.515 24.031 1.00 29.95 171 GLY A C 1
ATOM 1290 O O . GLY A 1 171 ? -3.748 -14.034 22.893 1.00 29.95 17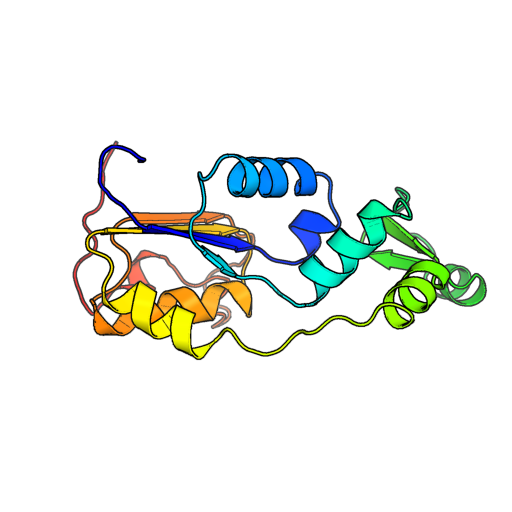1 GLY A O 1
#